Protein AF-A0A9P1N658-F1 (afdb_monomer_lite)

Radius of gyration: 10.9 Å; chains: 1; bounding box: 24×21×25 Å

Foldseek 3Di:
DDKFKFFDFPPQQWAWDADPQQFTFTQGGHVVGNCVVSPHDGGWTWQDWPPHGDGHNVVVVVSSVVDGGMTMTDTDD

Organism: NCBI:txid860376

Secondary structure (DSSP, 8-state):
-EEEEEES-S--SEEEEE-TTS-EEEEEE-TTSHHHHTT--TTPEEEEETTEE--SHHHHHHHHHH-SSEEEEEEE-

pLDDT: mean 90.24, std 4.82, range [70.5, 95.62]

InterPro domains:
  IPR001478 PDZ domain [PF00595] (5-76)
  IPR001478 PDZ domain [PS50106] (1-77)
  IPR001478 PDZ domain [SM00228] (10-77)
  IPR036034 PDZ superfamily [G3DSA:2.30.42.10] (1-77)
  IPR036034 PDZ superfamily [SSF50156] (6-76)

Structure (mmCIF, N/CA/C/O backbone):
data_AF-A0A9P1N658-F1
#
_entry.id   AF-A0A9P1N658-F1
#
loop_
_atom_site.group_PDB
_atom_site.id
_atom_site.type_symbol
_atom_site.label_atom_id
_atom_site.label_alt_id
_atom_site.label_comp_id
_atom_site.label_asym_id
_atom_site.label_entity_id
_atom_site.label_seq_id
_atom_site.pdbx_PDB_ins_code
_atom_site.Cartn_x
_atom_site.Cartn_y
_atom_site.Cartn_z
_atom_site.occupancy
_atom_site.B_iso_or_equiv
_atom_site.auth_seq_id
_atom_site.auth_comp_id
_atom_site.auth_asym_id
_atom_site.auth_atom_id
_atom_site.pdbx_PDB_model_num
ATOM 1 N N . MET A 1 1 ? -3.586 -8.603 10.464 1.00 81.81 1 MET A N 1
ATOM 2 C CA . MET A 1 1 ? -2.375 -7.959 9.912 1.00 81.81 1 MET A CA 1
ATOM 3 C C . MET A 1 1 ? -1.864 -8.800 8.762 1.00 81.81 1 MET A C 1
ATOM 5 O O . MET A 1 1 ? -1.627 -9.984 8.963 1.00 81.81 1 MET A O 1
ATOM 9 N N . ILE A 1 2 ? -1.749 -8.211 7.577 1.00 90.81 2 ILE A N 1
ATOM 10 C CA . ILE A 1 2 ? -1.330 -8.885 6.344 1.00 90.81 2 ILE A CA 1
ATOM 11 C C . ILE A 1 2 ? -0.056 -8.199 5.856 1.00 90.81 2 ILE A C 1
ATOM 13 O O . ILE A 1 2 ? 0.012 -6.970 5.848 1.00 90.81 2 ILE A O 1
ATOM 17 N N . GLN A 1 3 ? 0.956 -8.982 5.485 1.00 92.88 3 GLN A N 1
ATOM 18 C CA . GLN A 1 3 ? 2.152 -8.460 4.832 1.00 92.88 3 GLN A CA 1
ATOM 19 C C . GLN A 1 3 ? 2.009 -8.608 3.318 1.00 92.88 3 GLN A C 1
ATOM 21 O O . GLN A 1 3 ? 1.735 -9.701 2.830 1.00 92.88 3 GLN A O 1
ATOM 26 N N . ILE A 1 4 ? 2.222 -7.515 2.592 1.00 92.19 4 ILE A N 1
ATOM 27 C CA . ILE A 1 4 ? 2.197 -7.465 1.133 1.00 92.19 4 ILE A CA 1
ATOM 28 C C . ILE A 1 4 ? 3.563 -7.015 0.635 1.00 92.19 4 ILE A C 1
ATOM 30 O O . ILE A 1 4 ? 4.051 -5.955 1.017 1.00 92.19 4 ILE A O 1
ATOM 34 N N . ASP A 1 5 ? 4.158 -7.817 -0.242 1.00 92.50 5 ASP A N 1
ATOM 35 C CA . ASP A 1 5 ? 5.433 -7.519 -0.880 1.00 92.50 5 ASP A CA 1
ATOM 36 C C . ASP A 1 5 ? 5.208 -7.201 -2.360 1.00 92.50 5 ASP A C 1
ATOM 38 O O . ASP A 1 5 ? 4.774 -8.047 -3.139 1.00 92.50 5 ASP A O 1
ATOM 42 N N . LEU A 1 6 ? 5.522 -5.968 -2.752 1.00 89.25 6 LEU A N 1
ATOM 43 C CA . LEU A 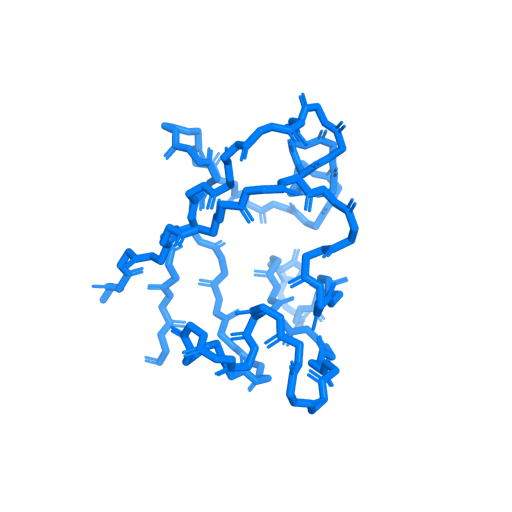1 6 ? 5.473 -5.507 -4.134 1.00 89.25 6 LEU A CA 1
ATOM 44 C C . LEU A 1 6 ? 6.884 -5.413 -4.701 1.00 89.25 6 LEU A C 1
ATOM 46 O O . LEU A 1 6 ? 7.786 -4.872 -4.062 1.00 89.25 6 LEU A O 1
ATOM 50 N N . TYR A 1 7 ? 7.052 -5.882 -5.933 1.00 86.94 7 TYR A N 1
ATOM 51 C CA . TYR A 1 7 ? 8.343 -5.953 -6.614 1.00 86.94 7 TYR A CA 1
ATOM 52 C C . TYR A 1 7 ? 8.364 -5.112 -7.899 1.00 86.94 7 TYR A C 1
ATOM 54 O O . TYR A 1 7 ? 7.324 -4.704 -8.435 1.00 86.94 7 TYR A O 1
ATOM 62 N N . SER A 1 8 ? 9.579 -4.880 -8.403 1.00 78.19 8 SER A N 1
ATOM 63 C CA . SER A 1 8 ? 9.866 -4.224 -9.687 1.00 78.19 8 SER A CA 1
ATOM 64 C C . SER A 1 8 ? 9.634 -2.704 -9.702 1.00 78.19 8 SER A C 1
ATOM 66 O O . SER A 1 8 ? 9.399 -2.127 -10.764 1.00 78.19 8 SER A 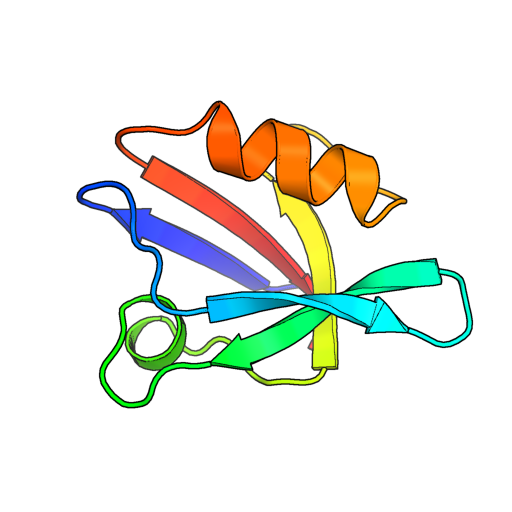O 1
ATOM 68 N N . GLY A 1 9 ? 9.695 -2.067 -8.531 1.00 70.50 9 GLY A N 1
ATOM 69 C CA . GLY A 1 9 ? 9.752 -0.612 -8.375 1.00 70.50 9 GLY A CA 1
ATOM 70 C C . GLY A 1 9 ? 8.496 0.202 -8.706 1.00 70.50 9 GLY A C 1
ATOM 71 O O . GLY A 1 9 ? 7.497 -0.338 -9.184 1.00 70.50 9 GLY A O 1
ATOM 72 N N . PRO A 1 10 ? 8.509 1.520 -8.432 1.00 77.38 10 PRO A N 1
ATOM 73 C CA . PRO A 1 10 ? 7.377 2.403 -8.701 1.00 77.38 10 PRO A CA 1
ATOM 74 C C . PRO A 1 10 ? 7.086 2.534 -10.213 1.00 77.38 10 PRO A C 1
ATOM 76 O O . PRO A 1 10 ? 8.010 2.464 -11.022 1.00 77.38 10 PRO A O 1
ATOM 79 N N . PRO A 1 11 ? 5.819 2.762 -10.622 1.00 83.19 11 PRO A N 1
ATOM 80 C CA . PRO A 1 11 ? 4.643 2.992 -9.780 1.00 83.19 11 PRO A CA 1
ATOM 81 C C . PRO A 1 11 ? 4.049 1.698 -9.193 1.00 83.19 11 PRO A C 1
ATOM 83 O O . PRO A 1 11 ? 3.907 0.683 -9.879 1.00 83.19 11 PRO A O 1
ATOM 86 N N . TRP A 1 12 ? 3.649 1.770 -7.918 1.00 88.94 12 TRP A N 1
ATOM 87 C CA . TRP A 1 12 ? 3.114 0.644 -7.136 1.00 88.94 12 TRP A CA 1
ATOM 88 C C . TRP A 1 12 ? 1.633 0.329 -7.406 1.00 88.94 12 TRP A C 1
ATOM 90 O O . TRP A 1 12 ? 1.112 -0.670 -6.924 1.00 88.94 12 TRP A O 1
ATOM 100 N N . GLY A 1 13 ? 0.942 1.154 -8.195 1.00 90.62 13 GLY A N 1
ATOM 101 C CA . GLY A 1 13 ? -0.452 0.903 -8.576 1.00 90.62 13 GLY A CA 1
ATOM 102 C C . GLY A 1 13 ? -1.488 1.244 -7.502 1.00 90.62 13 GLY A C 1
ATOM 103 O O . GLY A 1 13 ? -2.620 0.788 -7.598 1.00 90.62 13 GLY A O 1
ATOM 104 N N . PHE A 1 14 ? -1.132 2.033 -6.488 1.00 92.75 14 PHE A N 1
ATOM 105 C CA . PHE A 1 14 ? -2.063 2.542 -5.479 1.00 92.75 14 PHE A CA 1
ATOM 106 C C . PHE A 1 14 ? -1.594 3.906 -4.949 1.00 92.75 14 PHE A C 1
ATOM 108 O O . PHE A 1 14 ? -0.457 4.322 -5.194 1.00 92.75 14 PHE A O 1
ATOM 115 N N . ARG A 1 15 ? -2.469 4.612 -4.226 1.00 91.50 15 ARG A N 1
ATOM 116 C CA . ARG A 1 15 ? -2.164 5.876 -3.538 1.00 91.50 15 ARG A CA 1
ATOM 117 C C . ARG A 1 15 ? -2.545 5.774 -2.068 1.00 91.50 15 ARG A C 1
ATOM 119 O O . ARG A 1 15 ? -3.593 5.221 -1.733 1.00 91.50 15 ARG A O 1
ATOM 126 N N . ILE A 1 16 ? -1.710 6.349 -1.208 1.00 92.50 16 ILE A N 1
ATOM 127 C CA . ILE A 1 16 ? -2.007 6.491 0.219 1.00 92.50 16 ILE A CA 1
ATOM 128 C C . ILE A 1 16 ? -2.844 7.752 0.434 1.00 92.50 16 ILE A C 1
ATOM 130 O O . ILE A 1 16 ? -2.518 8.813 -0.104 1.00 92.50 16 ILE A O 1
ATOM 134 N N . SER A 1 17 ? -3.885 7.619 1.247 1.00 93.38 17 SER A N 1
ATOM 135 C CA . SER A 1 17 ? -4.678 8.708 1.813 1.00 93.38 17 SER A CA 1
ATOM 136 C C . SER A 1 17 ? -4.636 8.632 3.343 1.00 93.38 17 SER A C 1
ATOM 138 O O . SER A 1 17 ? -3.926 7.811 3.922 1.00 93.38 17 SER A O 1
ATOM 140 N N . GLN A 1 18 ? -5.387 9.501 4.003 1.00 93.12 18 GLN A N 1
ATOM 141 C CA . GLN A 1 18 ? -5.570 9.483 5.447 1.00 93.12 18 GLN A CA 1
ATOM 142 C C . GLN A 1 18 ? -7.028 9.197 5.807 1.00 93.12 18 GLN A C 1
ATOM 144 O O . GLN A 1 18 ? -7.935 9.590 5.069 1.00 93.12 18 GLN A O 1
ATOM 149 N N . ASP A 1 19 ? -7.239 8.512 6.927 1.00 91.56 19 ASP A N 1
ATOM 150 C CA . ASP A 1 19 ? -8.564 8.342 7.518 1.00 91.56 19 ASP A CA 1
ATOM 151 C C . ASP A 1 19 ? -8.950 9.535 8.418 1.00 91.56 19 ASP A C 1
ATOM 153 O O . ASP A 1 19 ? -8.260 10.557 8.469 1.00 91.56 1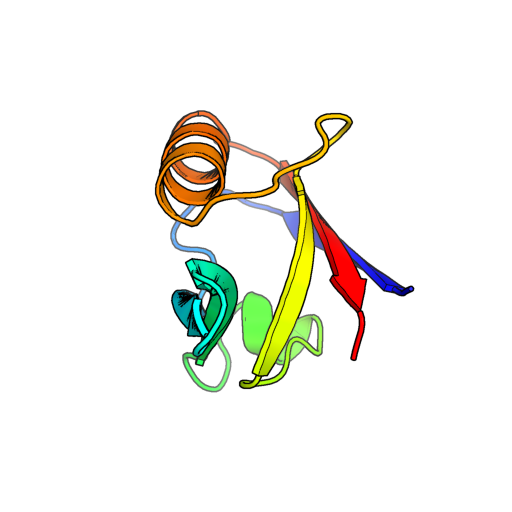9 ASP A O 1
ATOM 157 N N . GLN A 1 20 ? -10.071 9.409 9.136 1.00 89.19 20 GLN A N 1
ATOM 158 C CA . GLN A 1 20 ? -10.560 10.436 10.065 1.00 89.19 20 GLN A CA 1
ATOM 159 C C . GLN A 1 20 ? -9.614 10.690 11.252 1.00 89.19 20 GLN A C 1
ATOM 161 O O . GLN A 1 20 ? -9.659 11.763 11.847 1.00 89.19 20 GLN A O 1
ATOM 166 N N . GLU A 1 21 ? -8.742 9.733 11.576 1.00 89.62 21 GLU A N 1
ATOM 167 C CA . GLU A 1 21 ? -7.752 9.812 12.654 1.00 89.62 21 GLU A CA 1
ATOM 168 C C . GLU A 1 21 ? -6.347 10.169 12.122 1.00 89.62 21 GLU A C 1
ATOM 170 O O . GLU A 1 21 ? -5.355 10.024 12.835 1.00 89.62 21 GLU A O 1
ATOM 175 N N . LEU A 1 22 ? -6.247 10.652 10.873 1.00 88.19 22 LEU A N 1
ATOM 176 C CA . LEU A 1 22 ? -4.997 11.006 10.180 1.00 88.19 22 LEU A CA 1
ATOM 177 C C . LEU A 1 22 ? -4.025 9.829 9.970 1.00 88.19 22 LEU A C 1
ATOM 179 O O . LEU A 1 22 ? -2.837 10.028 9.679 1.00 88.19 22 LEU A O 1
ATOM 183 N N . ARG A 1 23 ? -4.518 8.594 10.081 1.00 92.56 23 ARG A N 1
ATOM 184 C CA . ARG A 1 23 ? -3.720 7.383 9.898 1.00 92.56 23 ARG A CA 1
ATOM 185 C C . ARG A 1 23 ? -3.592 7.047 8.410 1.00 92.56 23 ARG A C 1
ATOM 187 O O . ARG A 1 23 ? -4.541 7.260 7.654 1.00 92.56 23 ARG A O 1
ATOM 194 N N . PRO A 1 24 ? -2.438 6.522 7.963 1.00 95.00 24 PRO A N 1
ATOM 195 C CA . PRO A 1 24 ? -2.199 6.221 6.556 1.00 95.00 24 PRO A CA 1
ATOM 196 C C . PRO A 1 24 ? -3.026 5.016 6.098 1.00 95.00 24 PRO A C 1
ATOM 198 O O . PRO A 1 24 ? -2.781 3.898 6.539 1.00 95.00 24 PRO A O 1
ATOM 201 N N . ILE A 1 25 ? -3.949 5.224 5.165 1.00 95.62 25 ILE A N 1
ATOM 202 C CA . ILE A 1 25 ? -4.764 4.164 4.559 1.00 95.62 25 ILE A CA 1
ATOM 203 C C . ILE A 1 25 ? -4.528 4.080 3.051 1.00 95.62 25 ILE A C 1
ATOM 205 O O . ILE A 1 25 ? -4.114 5.053 2.413 1.00 95.62 25 ILE A O 1
ATOM 209 N N . ILE A 1 26 ? -4.843 2.943 2.440 1.00 95.31 26 ILE A N 1
ATOM 210 C CA . ILE A 1 26 ? -4.944 2.849 0.982 1.00 95.31 26 ILE A CA 1
ATOM 211 C C . ILE A 1 26 ? -6.184 3.629 0.531 1.00 95.31 26 ILE A C 1
ATOM 213 O O . ILE A 1 26 ? -7.313 3.245 0.816 1.00 95.31 26 ILE A O 1
ATOM 217 N N . GLY A 1 27 ? -5.986 4.749 -0.164 1.00 94.25 27 GLY A N 1
ATOM 218 C CA . GLY A 1 27 ? -7.083 5.619 -0.602 1.00 94.25 27 GLY A CA 1
ATOM 219 C C . GLY A 1 27 ? -7.560 5.343 -2.024 1.00 94.25 27 GLY A C 1
ATOM 220 O O . GLY A 1 27 ? -8.716 5.586 -2.353 1.00 94.25 27 GLY A O 1
ATOM 221 N N . GLN A 1 28 ? -6.670 4.845 -2.880 1.00 94.56 28 GLN A N 1
ATOM 222 C CA . GLN A 1 28 ? -6.991 4.528 -4.266 1.00 94.56 28 GLN A CA 1
ATOM 223 C C . GLN A 1 28 ? -6.147 3.355 -4.7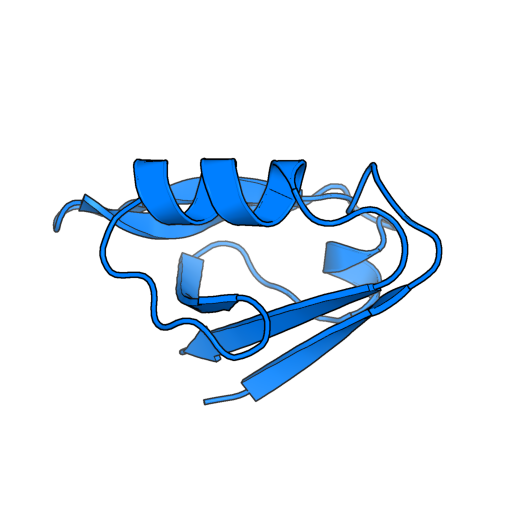36 1.00 94.56 28 GLN A C 1
ATOM 225 O O . GLN A 1 28 ? -4.964 3.272 -4.408 1.00 94.56 28 GLN A O 1
ATOM 230 N N . ILE A 1 29 ? -6.738 2.504 -5.565 1.00 94.94 29 ILE A N 1
ATOM 231 C CA . ILE A 1 29 ? -6.067 1.392 -6.229 1.00 94.94 29 ILE A CA 1
ATOM 232 C C . ILE A 1 29 ? -6.301 1.523 -7.730 1.00 94.94 29 ILE A C 1
ATOM 234 O O . ILE A 1 29 ? -7.391 1.898 -8.161 1.00 94.94 29 ILE A O 1
ATOM 238 N N . ILE A 1 30 ? -5.259 1.269 -8.518 1.00 93.75 30 ILE A N 1
ATOM 239 C CA . ILE A 1 30 ? -5.343 1.176 -9.975 1.00 93.75 30 ILE A CA 1
ATOM 240 C C . ILE A 1 30 ? -5.716 -0.273 -10.311 1.00 93.75 30 ILE A C 1
ATOM 242 O O . ILE A 1 30 ? -4.913 -1.155 -10.002 1.00 93.75 30 ILE A O 1
ATOM 246 N N . PRO A 1 31 ? -6.879 -0.536 -10.938 1.00 91.50 31 PRO A N 1
ATOM 247 C CA . PRO A 1 31 ? -7.266 -1.886 -11.343 1.00 91.50 31 PRO A CA 1
ATOM 248 C C . PRO A 1 31 ? -6.221 -2.528 -12.262 1.00 91.50 31 PRO A C 1
ATOM 250 O O . PRO A 1 31 ? -5.711 -1.875 -13.174 1.00 91.50 31 PRO A O 1
ATOM 253 N N . GLY A 1 32 ? -5.868 -3.786 -12.003 1.00 89.25 32 GLY A N 1
ATOM 254 C CA . GLY A 1 32 ? -4.776 -4.491 -12.685 1.00 89.25 32 GLY A CA 1
ATOM 255 C C . GLY A 1 32 ? -3.373 -3.960 -12.353 1.00 89.25 32 GLY A C 1
ATOM 256 O O . GLY A 1 32 ? -2.380 -4.429 -12.908 1.00 89.25 32 GLY A O 1
ATOM 257 N N . GLY A 1 33 ? -3.267 -2.977 -11.456 1.00 88.44 33 GLY A N 1
ATOM 258 C CA . GLY A 1 33 ? -2.008 -2.482 -10.918 1.00 88.44 33 GLY A CA 1
ATOM 259 C C . GLY A 1 33 ? -1.420 -3.433 -9.878 1.00 88.44 33 GLY A C 1
ATOM 260 O O . GLY A 1 33 ? -2.081 -4.332 -9.369 1.00 88.44 33 GLY A O 1
ATOM 261 N N . ARG A 1 34 ? -0.157 -3.214 -9.506 1.00 90.69 34 ARG A N 1
ATOM 262 C CA . ARG A 1 34 ? 0.548 -4.093 -8.556 1.00 90.69 34 ARG A CA 1
ATOM 263 C C . ARG A 1 34 ? -0.132 -4.181 -7.192 1.00 90.69 34 ARG A C 1
ATOM 265 O O . ARG A 1 34 ? -0.222 -5.271 -6.646 1.00 90.69 34 ARG A O 1
ATOM 272 N N . GLY A 1 35 ? -0.627 -3.060 -6.672 1.00 90.81 35 GLY A N 1
ATOM 273 C CA . GLY A 1 35 ? -1.404 -3.046 -5.435 1.00 90.81 35 GLY A CA 1
ATOM 274 C C . GLY A 1 35 ? -2.669 -3.904 -5.507 1.00 90.81 35 GLY A C 1
ATOM 275 O O . GLY A 1 35 ? -2.935 -4.653 -4.576 1.00 90.81 35 GLY A O 1
ATOM 276 N N . ASP A 1 36 ? -3.389 -3.844 -6.629 1.00 93.12 36 ASP A N 1
ATOM 277 C CA . ASP A 1 36 ? -4.598 -4.641 -6.878 1.00 93.12 36 ASP A CA 1
ATOM 278 C C . ASP A 1 36 ? -4.276 -6.139 -6.975 1.00 93.12 36 ASP A C 1
ATOM 280 O O . ASP A 1 36 ? -4.845 -6.958 -6.262 1.00 93.12 36 ASP A O 1
ATOM 284 N N . ILE A 1 37 ? -3.267 -6.491 -7.781 1.00 92.19 37 ILE A N 1
ATOM 285 C CA . ILE A 1 37 ? -2.796 -7.876 -7.952 1.00 92.19 37 ILE A CA 1
ATOM 286 C C . ILE A 1 37 ? -2.320 -8.470 -6.621 1.00 92.19 37 ILE A C 1
ATOM 288 O O . ILE A 1 37 ? -2.519 -9.655 -6.361 1.00 92.19 37 ILE A O 1
ATOM 292 N N . ALA A 1 38 ? -1.700 -7.654 -5.770 1.00 90.88 38 ALA A N 1
ATOM 293 C CA . ALA A 1 38 ? -1.254 -8.072 -4.448 1.00 90.88 38 ALA A CA 1
ATOM 294 C C . ALA A 1 38 ? -2.378 -8.138 -3.401 1.00 90.88 38 ALA A C 1
ATOM 296 O O . ALA A 1 38 ? -2.126 -8.540 -2.266 1.00 90.88 38 ALA A O 1
ATOM 297 N N . GLY A 1 39 ? -3.603 -7.757 -3.770 1.00 91.50 39 GLY A N 1
ATOM 298 C CA . GLY A 1 39 ? -4.782 -7.853 -2.919 1.00 91.50 39 GLY A CA 1
ATOM 299 C C . GLY A 1 39 ? -4.952 -6.706 -1.927 1.00 91.50 39 GLY A C 1
ATOM 300 O O . GLY A 1 39 ? -5.689 -6.879 -0.957 1.00 91.50 39 GLY A O 1
ATOM 301 N N . LEU A 1 40 ? -4.301 -5.554 -2.146 1.00 93.50 40 LEU A N 1
ATOM 302 C CA . LEU A 1 40 ? -4.633 -4.341 -1.395 1.00 93.50 40 LEU A CA 1
ATOM 303 C C . LEU A 1 40 ? -6.095 -3.970 -1.644 1.00 93.50 40 LEU A C 1
ATOM 305 O O . LEU A 1 40 ? -6.635 -4.178 -2.732 1.00 93.50 40 LEU A O 1
ATOM 309 N N . LYS A 1 41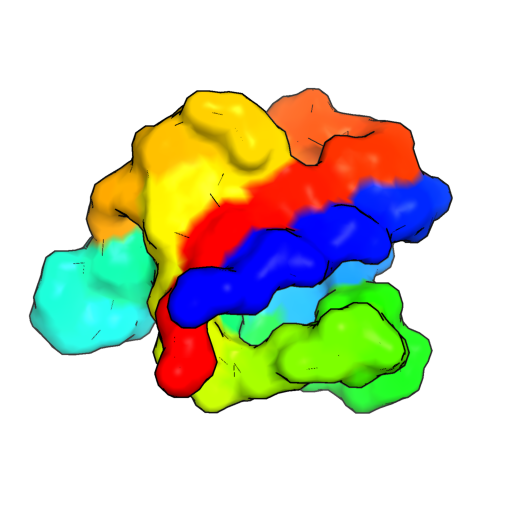 ? -6.719 -3.356 -0.645 1.00 94.25 41 LYS A N 1
ATOM 310 C CA . LYS A 1 41 ? -8.076 -2.823 -0.724 1.00 94.25 41 LYS A CA 1
ATOM 311 C C . LYS A 1 41 ? -8.105 -1.381 -0.261 1.00 94.25 41 LYS A C 1
ATOM 313 O O . LYS A 1 41 ? -7.323 -0.951 0.582 1.00 94.25 41 LYS A O 1
ATOM 318 N N . ILE A 1 42 ? -9.030 -0.615 -0.830 1.00 94.88 42 ILE A N 1
ATOM 319 C CA . ILE A 1 42 ? -9.289 0.748 -0.368 1.00 94.88 42 ILE A CA 1
ATOM 320 C C . ILE A 1 42 ? -9.795 0.671 1.076 1.00 94.88 42 ILE A C 1
ATOM 322 O O . ILE A 1 42 ? -10.717 -0.086 1.367 1.00 94.88 42 ILE A O 1
ATOM 326 N N . GLY A 1 43 ? -9.188 1.463 1.956 1.00 94.62 43 GLY A N 1
ATOM 327 C CA . GLY A 1 43 ? -9.457 1.467 3.392 1.00 94.62 43 GLY A CA 1
ATOM 328 C C . GLY A 1 43 ? -8.437 0.696 4.228 1.00 94.62 43 GLY A C 1
ATOM 329 O O . GLY A 1 43 ? -8.380 0.941 5.429 1.00 94.62 43 GLY A O 1
ATOM 330 N N . ASP A 1 44 ? -7.591 -0.148 3.623 1.00 95.12 44 ASP A N 1
ATOM 331 C CA . ASP A 1 44 ? -6.569 -0.892 4.368 1.00 95.12 44 ASP A CA 1
ATOM 332 C C . ASP A 1 44 ? -5.624 0.068 5.101 1.00 95.12 44 ASP A C 1
ATOM 334 O O . ASP A 1 44 ? -5.018 0.961 4.497 1.00 95.12 44 ASP A O 1
ATOM 338 N N . LEU A 1 45 ? -5.472 -0.139 6.406 1.00 95.19 45 LEU A N 1
ATOM 339 C CA . LEU A 1 45 ? -4.662 0.697 7.278 1.00 95.19 45 LEU A CA 1
ATOM 340 C C . LEU A 1 45 ? -3.206 0.244 7.263 1.00 95.19 45 LEU A C 1
ATOM 342 O O . LEU A 1 45 ? -2.876 -0.871 7.659 1.00 95.19 45 LEU A O 1
ATOM 346 N N . ILE A 1 46 ? -2.306 1.134 6.859 1.00 94.81 46 ILE A N 1
ATOM 347 C CA . ILE A 1 46 ? -0.874 0.862 6.783 1.00 94.81 46 ILE A CA 1
ATOM 348 C C . ILE A 1 46 ? -0.270 1.019 8.176 1.00 94.81 46 ILE A C 1
ATOM 350 O O . ILE A 1 46 ? -0.244 2.103 8.751 1.00 94.81 46 ILE A O 1
ATOM 354 N N . ARG A 1 47 ? 0.257 -0.074 8.722 1.00 94.69 47 ARG A N 1
ATOM 355 C CA . ARG A 1 47 ? 0.948 -0.092 10.017 1.00 94.69 47 ARG A CA 1
ATOM 356 C C . ARG A 1 47 ? 2.458 -0.015 9.855 1.00 94.69 47 ARG A C 1
ATOM 358 O O . ARG A 1 47 ? 3.127 0.579 10.700 1.00 94.69 47 ARG A O 1
ATOM 365 N N . LYS A 1 48 ? 3.008 -0.614 8.791 1.00 94.81 48 LYS A N 1
ATOM 366 C CA . LYS A 1 48 ? 4.450 -0.589 8.502 1.00 94.81 48 LYS A CA 1
ATOM 367 C C . LYS A 1 48 ? 4.745 -0.498 7.012 1.00 94.81 48 LYS A C 1
ATOM 369 O O . LYS A 1 48 ? 3.994 -1.029 6.195 1.00 94.81 48 LYS A O 1
ATOM 374 N N . ILE A 1 49 ? 5.886 0.107 6.697 1.00 93.12 49 ILE A N 1
ATOM 375 C CA . ILE A 1 49 ? 6.524 0.064 5.382 1.00 93.12 49 ILE A CA 1
ATOM 376 C C . ILE A 1 49 ? 7.944 -0.473 5.569 1.00 93.12 49 ILE A C 1
ATOM 378 O O . ILE A 1 49 ? 8.752 0.105 6.298 1.00 93.12 49 ILE A O 1
ATOM 382 N N . GLY A 1 50 ? 8.248 -1.608 4.944 1.00 90.44 50 GLY A N 1
ATOM 383 C CA . GLY A 1 50 ? 9.466 -2.360 5.218 1.00 90.44 50 GLY A CA 1
ATOM 384 C C . GLY A 1 50 ? 9.495 -2.812 6.675 1.00 90.44 50 GLY A C 1
ATOM 385 O O . GLY A 1 50 ? 8.601 -3.511 7.147 1.00 90.44 50 GLY A O 1
ATOM 386 N N . ILE A 1 51 ? 10.522 -2.368 7.392 1.00 90.25 51 ILE A N 1
ATOM 387 C CA . ILE A 1 51 ? 10.707 -2.627 8.826 1.00 90.25 51 ILE A CA 1
ATOM 388 C C . ILE A 1 51 ? 10.232 -1.467 9.714 1.00 90.25 51 ILE A C 1
ATOM 390 O O . ILE A 1 51 ? 10.277 -1.575 10.938 1.00 90.25 51 ILE A O 1
ATOM 394 N N . ILE A 1 52 ? 9.792 -0.353 9.118 1.00 92.56 52 ILE A N 1
ATOM 395 C CA . ILE A 1 52 ? 9.501 0.894 9.829 1.00 92.56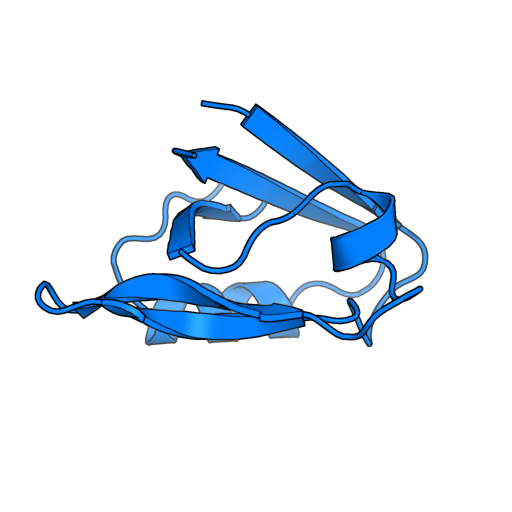 52 ILE A CA 1
ATOM 396 C C . ILE A 1 52 ? 7.997 1.004 10.072 1.00 92.56 52 ILE A C 1
ATOM 398 O O . ILE A 1 52 ? 7.201 0.949 9.134 1.00 92.56 52 ILE A O 1
ATOM 402 N N . SER A 1 53 ? 7.606 1.181 11.335 1.00 93.19 53 SER A N 1
ATOM 403 C CA . SER A 1 53 ? 6.220 1.482 11.701 1.00 93.19 53 SER A CA 1
ATOM 404 C C . SER A 1 53 ? 5.856 2.905 11.299 1.00 93.19 53 SER A C 1
ATOM 406 O O . SER A 1 53 ? 6.611 3.838 11.566 1.00 93.19 53 SER A O 1
ATOM 408 N N . VAL A 1 54 ? 4.687 3.067 10.686 1.00 92.69 54 VAL A N 1
ATOM 409 C CA . VAL A 1 54 ? 4.170 4.365 10.244 1.00 92.69 54 VAL A CA 1
ATOM 410 C C . VAL A 1 54 ? 2.901 4.703 11.007 1.00 92.69 54 VAL A C 1
ATOM 412 O O . VAL A 1 54 ? 2.026 3.859 11.181 1.00 92.69 54 VAL A O 1
ATOM 415 N N . ALA A 1 55 ? 2.811 5.948 11.468 1.00 90.38 55 ALA A N 1
ATOM 416 C CA . ALA A 1 55 ? 1.615 6.464 12.136 1.00 90.38 55 ALA A CA 1
ATOM 417 C C . ALA A 1 55 ? 0.908 7.545 11.311 1.00 90.38 55 ALA A C 1
ATOM 419 O O . ALA A 1 55 ? -0.282 7.773 11.504 1.00 90.38 55 ALA A O 1
ATOM 420 N N . THR A 1 56 ? 1.621 8.199 10.386 1.00 89.88 56 THR A N 1
ATOM 421 C CA . THR A 1 56 ? 1.099 9.327 9.606 1.00 89.88 56 THR A CA 1
ATOM 422 C C . THR A 1 56 ? 1.245 9.106 8.105 1.00 89.88 56 THR A C 1
ATOM 424 O O . THR A 1 56 ? 2.177 8.447 7.634 1.00 89.88 56 THR A O 1
ATOM 427 N N . CYS A 1 57 ? 0.340 9.718 7.335 1.00 88.25 57 CYS A N 1
ATOM 428 C CA . CYS A 1 57 ? 0.383 9.712 5.870 1.00 88.25 57 CYS A CA 1
ATOM 429 C C . CYS A 1 57 ? 1.699 10.294 5.323 1.00 88.25 57 CYS A C 1
ATOM 431 O O . CYS A 1 57 ? 2.290 9.726 4.406 1.00 88.25 57 CYS A O 1
ATOM 433 N N . GLN A 1 58 ? 2.220 11.351 5.954 1.00 88.69 58 GLN A N 1
ATOM 434 C CA . GLN A 1 58 ? 3.491 11.972 5.571 1.00 88.69 58 GLN A CA 1
ATOM 435 C C . GLN A 1 58 ? 4.668 10.990 5.666 1.00 88.69 58 GLN A C 1
ATOM 437 O O . GLN A 1 58 ? 5.426 10.846 4.710 1.00 88.69 58 GLN A O 1
ATOM 442 N N . GLN A 1 59 ? 4.800 10.277 6.793 1.00 90.44 59 GLN A N 1
ATOM 443 C CA . GLN A 1 59 ? 5.847 9.262 6.966 1.00 90.44 59 GLN A CA 1
ATOM 444 C C . GLN A 1 59 ? 5.710 8.149 5.930 1.00 90.44 59 GLN A C 1
ATOM 446 O O . GLN A 1 59 ? 6.700 7.729 5.328 1.00 90.44 59 GLN A O 1
ATOM 451 N N . ALA A 1 60 ? 4.477 7.697 5.698 1.00 90.50 60 ALA A N 1
ATOM 452 C CA . ALA A 1 60 ? 4.205 6.636 4.750 1.00 90.50 60 ALA A CA 1
ATOM 453 C C . ALA A 1 60 ? 4.608 7.030 3.315 1.00 90.50 60 ALA A C 1
ATOM 455 O O . ALA A 1 60 ? 5.292 6.269 2.629 1.00 90.50 60 ALA A O 1
ATOM 456 N N . HIS A 1 61 ? 4.275 8.254 2.892 1.00 88.62 61 HIS A N 1
ATOM 457 C CA . HIS A 1 61 ? 4.684 8.812 1.598 1.00 88.62 61 HIS A CA 1
ATOM 458 C C . HIS A 1 61 ? 6.206 8.911 1.462 1.00 88.62 61 HIS A C 1
ATOM 460 O O . HIS A 1 61 ? 6.754 8.481 0.445 1.00 88.62 61 HIS A O 1
ATOM 466 N N . SER A 1 62 ? 6.903 9.425 2.481 1.00 89.44 62 SER A N 1
ATOM 467 C CA . SER A 1 62 ? 8.368 9.532 2.453 1.00 89.44 62 SER A CA 1
ATOM 468 C C . SER A 1 62 ? 9.045 8.167 2.292 1.00 89.44 62 SER A C 1
ATOM 470 O O . SER A 1 62 ? 9.962 8.029 1.482 1.00 89.44 62 SER A O 1
ATOM 472 N N . LEU A 1 63 ? 8.571 7.142 3.004 1.00 89.56 63 LEU A N 1
ATOM 473 C CA . LEU A 1 63 ? 9.126 5.787 2.919 1.00 89.56 63 LEU A CA 1
ATOM 474 C C . LEU A 1 63 ? 8.822 5.106 1.581 1.00 89.56 63 LEU A C 1
ATOM 476 O O . LEU A 1 63 ? 9.702 4.460 1.009 1.00 89.56 63 LEU A O 1
ATOM 480 N N . MET A 1 64 ? 7.613 5.284 1.040 1.00 86.44 64 MET A N 1
ATOM 481 C CA . MET A 1 64 ? 7.282 4.787 -0.299 1.00 86.44 64 MET A CA 1
ATOM 482 C C . MET A 1 64 ? 8.182 5.391 -1.376 1.00 86.44 64 MET A C 1
ATOM 484 O O . MET A 1 64 ? 8.579 4.679 -2.295 1.00 86.44 64 MET A O 1
ATOM 488 N N . HIS A 1 65 ? 8.508 6.683 -1.269 1.00 83.44 65 HIS A N 1
ATOM 489 C CA . HIS A 1 65 ? 9.368 7.368 -2.235 1.00 83.44 65 HIS A CA 1
ATOM 490 C C . HIS A 1 65 ? 10.844 6.965 -2.107 1.00 83.44 65 HIS A C 1
ATOM 492 O O . HIS A 1 65 ? 11.562 6.900 -3.103 1.00 83.44 65 HIS A O 1
ATOM 498 N N . ALA A 1 66 ? 11.295 6.653 -0.889 1.00 83.75 66 ALA A N 1
ATOM 499 C CA . ALA A 1 66 ? 12.636 6.124 -0.646 1.00 83.75 66 ALA A CA 1
ATOM 500 C C . ALA A 1 66 ? 12.827 4.699 -1.201 1.00 83.75 66 ALA A C 1
ATOM 502 O O . ALA A 1 66 ? 13.955 4.256 -1.413 1.00 83.75 66 ALA A O 1
ATOM 503 N N . THR A 1 67 ? 11.732 3.981 -1.452 1.00 82.94 67 THR A N 1
ATOM 504 C CA . THR A 1 67 ? 11.751 2.582 -1.869 1.00 82.94 67 THR A CA 1
ATOM 505 C C . THR A 1 67 ? 11.751 2.453 -3.393 1.00 82.94 67 THR A C 1
ATOM 507 O O . THR A 1 67 ? 10.827 2.919 -4.059 1.00 82.94 67 THR A O 1
ATOM 510 N N . ARG A 1 68 ? 12.768 1.788 -3.957 1.00 77.12 68 ARG A N 1
ATOM 511 C CA . ARG A 1 68 ? 12.944 1.674 -5.418 1.00 77.12 68 ARG A CA 1
ATOM 512 C C . ARG A 1 68 ? 12.701 0.294 -6.005 1.00 77.12 68 ARG A C 1
ATOM 514 O O . ARG A 1 68 ? 12.178 0.235 -7.105 1.00 77.12 68 ARG A O 1
ATOM 521 N N . ASP A 1 69 ? 13.028 -0.782 -5.294 1.00 84.56 69 ASP A N 1
ATOM 522 C CA . ASP A 1 69 ? 13.036 -2.129 -5.891 1.00 84.56 69 ASP A CA 1
ATOM 523 C C . ASP A 1 69 ? 11.949 -3.041 -5.315 1.00 84.56 69 ASP A C 1
ATOM 525 O O . ASP A 1 69 ? 11.262 -3.752 -6.056 1.00 84.56 69 ASP A O 1
ATOM 529 N N . LYS A 1 70 ? 11.755 -2.976 -3.992 1.00 88.62 70 LYS A N 1
ATOM 530 C CA . LYS A 1 70 ? 10.780 -3.778 -3.250 1.00 88.62 70 LYS A CA 1
ATOM 531 C C . LYS A 1 70 ? 10.078 -2.946 -2.187 1.00 88.62 70 LYS A C 1
ATOM 533 O O . LYS A 1 70 ? 10.740 -2.466 -1.272 1.00 88.62 70 LYS A O 1
ATOM 538 N N . LEU A 1 71 ? 8.752 -2.867 -2.247 1.00 91.12 71 LEU A N 1
ATOM 539 C CA . LEU A 1 71 ? 7.926 -2.261 -1.207 1.00 91.12 71 LEU A CA 1
ATOM 540 C C . LEU A 1 71 ? 7.222 -3.346 -0.396 1.00 91.12 71 LEU A C 1
ATOM 542 O O . LEU A 1 71 ? 6.330 -4.018 -0.899 1.00 91.12 71 LEU A O 1
ATOM 546 N N . THR A 1 72 ? 7.607 -3.483 0.869 1.00 93.19 72 THR A N 1
ATOM 547 C CA . THR A 1 72 ? 6.883 -4.309 1.841 1.00 93.19 72 THR A CA 1
ATOM 548 C C . THR A 1 72 ? 5.909 -3.428 2.611 1.00 93.19 72 THR A C 1
ATOM 550 O O . THR A 1 72 ? 6.305 -2.394 3.143 1.00 93.19 72 THR A O 1
ATOM 553 N N . LEU A 1 73 ? 4.650 -3.832 2.700 1.00 93.50 73 LEU A N 1
ATOM 554 C CA . LEU A 1 73 ? 3.608 -3.176 3.479 1.00 93.50 73 LEU A CA 1
ATOM 555 C C . LEU A 1 73 ? 3.092 -4.152 4.524 1.00 93.50 73 LEU A C 1
ATOM 557 O O . LEU A 1 73 ? 2.847 -5.313 4.215 1.00 93.50 73 LEU A O 1
ATOM 561 N N . VAL A 1 74 ? 2.878 -3.677 5.746 1.00 94.81 74 VAL A N 1
ATOM 562 C CA . VAL A 1 74 ? 2.084 -4.405 6.739 1.00 94.81 74 VAL A CA 1
ATOM 563 C C . VAL A 1 74 ? 0.810 -3.620 6.953 1.00 94.81 74 VAL A C 1
ATOM 565 O O . VAL A 1 74 ? 0.859 -2.494 7.453 1.00 94.81 74 VAL A O 1
ATOM 568 N N . ILE A 1 75 ? -0.308 -4.219 6.567 1.00 94.38 75 ILE A N 1
ATOM 569 C CA . ILE A 1 75 ? -1.625 -3.598 6.613 1.00 94.38 75 ILE A CA 1
ATOM 570 C C . ILE A 1 75 ? -2.562 -4.306 7.591 1.00 94.38 75 ILE A C 1
ATOM 572 O O . ILE A 1 75 ? -2.379 -5.471 7.963 1.00 94.38 75 ILE A O 1
ATOM 576 N N . GLU A 1 76 ? -3.584 -3.578 8.001 1.00 92.62 76 GLU A N 1
ATOM 577 C CA . GLU A 1 76 ? -4.747 -4.051 8.732 1.00 92.62 76 GLU A CA 1
ATOM 578 C C . GLU A 1 76 ? -5.963 -3.830 7.825 1.00 92.62 76 GLU A C 1
ATOM 580 O O . GLU A 1 76 ? -6.203 -2.704 7.396 1.00 92.62 76 GLU A O 1
ATOM 585 N N . SER A 1 77 ? -6.630 -4.928 7.464 1.00 81.06 77 SER A N 1
ATOM 586 C CA . SER A 1 77 ? -7.794 -4.983 6.568 1.00 81.06 77 SER A CA 1
ATOM 587 C C . SER A 1 77 ? -9.036 -5.261 7.399 1.00 81.06 77 SER A C 1
ATOM 589 O O . SER A 1 77 ? -8.879 -6.043 8.372 1.00 81.06 77 SER A O 1
#

Sequence (77 aa):
MIQIDLYSGPPWGFRISQDQELRPIIGQIIPGGRGDIAGLKIGDLIRKIGIISVATCQQAHSLMHATRDKLTLVIES